Protein AF-A0A4V1VGB0-F1 (afdb_monomer)

Secondary structure (DSSP, 8-state):
---TTGGG--S----SS-SS--EEE--SGGGHHHHHHHHHTTS-SEEE--HHHHHHHHT--

Solvent-accessible surfac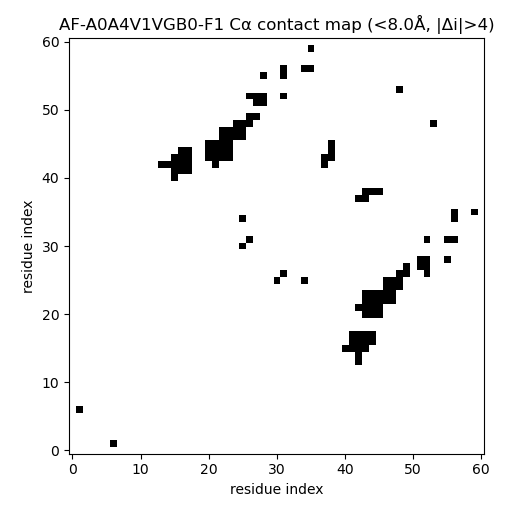e area (backbone atoms only — not comparable to full-atom values): 3950 Å² total; per-residue (Å²): 139,86,51,81,68,58,80,75,51,93,67,85,83,89,58,59,71,64,90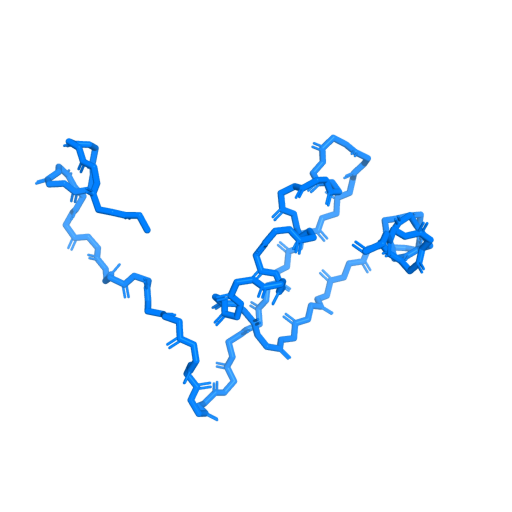,59,95,34,73,42,78,57,63,50,78,91,42,40,68,59,54,49,49,37,49,78,62,29,55,27,82,44,77,50,65,45,69,72,33,50,53,59,50,72,75,52,136

Nearest PDB structures (foldseek):
  8enk-assembly1_A  TM=7.903E-01  e=9.994E-01  Homo sapiens
  1xtj-assembly1_A  TM=7.860E-01  e=3.049E+00  Homo sapiens
  1vec-assembly1_A  TM=7.457E-01  e=2.844E+00  Homo sapiens
  4ct4-assembly2_D  TM=7.544E-01  e=3.269E+00  Homo sapiens

Sequence (61 aa):
LDLGTNRRTGGVRVLQGLERPSIGIAAGAS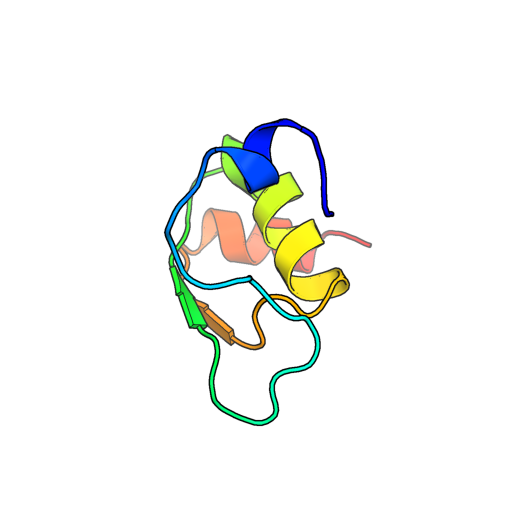KVPAIHAAIKSRIINGLVTDEPSARALLSRP

Structure (mmCIF, N/CA/C/O backbone):
data_AF-A0A4V1VGB0-F1
#
_entry.id   AF-A0A4V1VGB0-F1
#
loop_
_atom_site.group_PDB
_atom_site.id
_atom_site.type_symbol
_atom_site.label_atom_id
_atom_site.label_alt_id
_atom_site.label_comp_id
_atom_site.label_asym_id
_atom_site.label_entity_id
_atom_site.label_seq_id
_atom_site.pdbx_PDB_ins_code
_atom_site.Cartn_x
_atom_site.Cartn_y
_atom_site.Cartn_z
_atom_site.occupancy
_atom_site.B_iso_or_equiv
_atom_site.auth_seq_id
_atom_site.auth_comp_id
_atom_site.auth_asym_id
_atom_site.auth_atom_id
_atom_site.pdbx_PDB_model_num
ATOM 1 N N . LEU A 1 1 ? -1.217 5.350 13.127 1.00 62.06 1 LEU A N 1
ATOM 2 C CA . LEU A 1 1 ? -0.182 5.825 14.071 1.00 62.06 1 LEU A CA 1
ATOM 3 C C . LEU A 1 1 ? -0.419 7.299 14.322 1.00 62.06 1 LEU A C 1
ATOM 5 O O . LEU A 1 1 ? -0.515 8.043 13.352 1.00 62.06 1 LEU A O 1
ATOM 9 N N . ASP A 1 2 ? -0.521 7.689 15.587 1.00 78.75 2 ASP A N 1
ATOM 10 C CA . ASP A 1 2 ? -0.554 9.090 16.002 1.00 78.75 2 ASP A CA 1
ATOM 11 C C . ASP A 1 2 ? 0.653 9.342 16.911 1.00 78.75 2 ASP A C 1
ATOM 13 O O . ASP A 1 2 ? 0.681 8.923 18.065 1.00 78.75 2 ASP A O 1
ATOM 17 N N . LEU A 1 3 ? 1.718 9.894 16.329 1.00 87.62 3 LEU A N 1
ATOM 18 C CA . LEU A 1 3 ? 3.008 10.110 16.984 1.00 87.62 3 LEU A CA 1
ATOM 19 C C . LEU A 1 3 ? 3.316 11.611 17.070 1.00 87.62 3 LEU A C 1
ATOM 21 O O . LEU A 1 3 ? 2.608 12.449 16.513 1.00 87.62 3 LEU A O 1
ATOM 25 N N . GLY A 1 4 ? 4.430 11.975 17.715 1.00 91.25 4 GLY A N 1
ATOM 26 C CA . GLY A 1 4 ? 4.840 13.379 17.862 1.00 91.25 4 GLY A CA 1
ATOM 27 C C . GLY A 1 4 ? 4.952 14.152 16.537 1.00 91.25 4 GLY A C 1
ATOM 28 O O . GLY A 1 4 ? 4.681 15.351 16.500 1.00 91.25 4 GLY A O 1
ATOM 29 N N . THR A 1 5 ? 5.290 13.481 15.430 1.00 90.88 5 THR A N 1
ATOM 30 C CA . THR A 1 5 ? 5.309 14.095 14.090 1.00 90.88 5 THR A CA 1
ATOM 31 C C . THR A 1 5 ? 3.911 14.488 13.608 1.00 90.88 5 THR A C 1
ATOM 33 O O . THR A 1 5 ? 3.758 15.591 13.093 1.00 90.88 5 THR A O 1
ATOM 36 N N . ASN A 1 6 ? 2.881 13.674 13.860 1.00 90.00 6 ASN A N 1
ATOM 37 C CA . ASN A 1 6 ? 1.502 13.944 13.438 1.00 90.00 6 ASN A CA 1
ATOM 38 C C . ASN A 1 6 ? 0.933 15.236 14.056 1.00 90.00 6 ASN A C 1
ATOM 40 O O . ASN A 1 6 ? 0.132 15.919 13.418 1.00 90.00 6 ASN A O 1
ATOM 44 N N . ARG A 1 7 ? 1.384 15.621 15.263 1.00 89.44 7 ARG A N 1
ATOM 45 C CA . ARG A 1 7 ? 0.988 16.882 15.926 1.00 89.44 7 ARG A CA 1
ATOM 46 C C . ARG A 1 7 ? 1.521 18.144 15.242 1.00 89.44 7 ARG A C 1
ATOM 48 O O . ARG A 1 7 ? 1.025 19.228 15.517 1.00 89.44 7 ARG A O 1
ATOM 55 N N . ARG A 1 8 ? 2.519 18.013 14.364 1.00 92.06 8 ARG A N 1
ATOM 56 C CA . ARG A 1 8 ? 3.145 19.124 13.623 1.00 92.06 8 ARG A CA 1
ATOM 57 C C . ARG A 1 8 ? 2.691 19.192 12.163 1.00 92.06 8 ARG A C 1
ATOM 59 O O . ARG A 1 8 ? 3.183 20.019 11.406 1.00 92.06 8 ARG A O 1
ATOM 66 N N . THR A 1 9 ? 1.758 18.329 11.758 1.00 89.62 9 THR A N 1
ATOM 67 C CA . THR A 1 9 ? 1.198 18.302 10.405 1.00 89.62 9 THR A CA 1
ATOM 68 C C . THR A 1 9 ? -0.230 18.853 10.425 1.00 89.62 9 THR A C 1
ATOM 70 O O . THR A 1 9 ? -1.127 18.255 11.024 1.00 89.62 9 THR A O 1
ATOM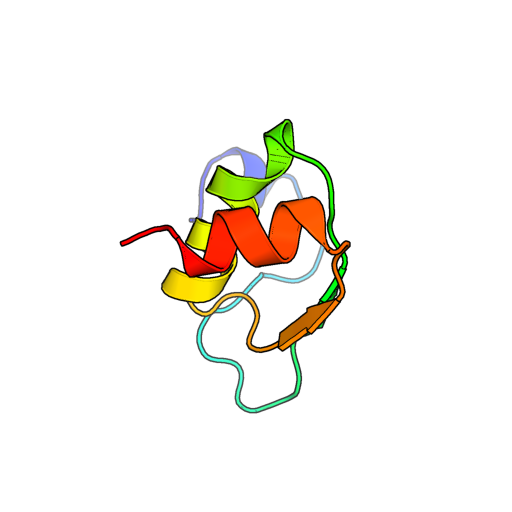 73 N N . GLY A 1 10 ? -0.454 19.983 9.745 1.00 92.19 10 GLY A N 1
ATOM 74 C CA . GLY A 1 10 ? -1.773 20.629 9.628 1.00 92.19 10 GLY A CA 1
ATOM 75 C C . GLY A 1 10 ? -2.739 19.963 8.637 1.00 92.19 10 GLY A C 1
ATOM 76 O O . GLY A 1 10 ? -3.862 20.422 8.476 1.00 92.19 10 GLY A O 1
ATOM 77 N N . GLY A 1 11 ? -2.307 18.900 7.954 1.00 88.56 11 GLY A N 1
ATOM 78 C CA . GLY A 1 11 ? -3.109 18.181 6.964 1.00 88.56 11 GLY A CA 1
ATOM 79 C C . GLY A 1 11 ? -4.157 17.234 7.558 1.00 88.56 11 GLY A C 1
ATOM 80 O O . GLY A 1 11 ? -4.245 17.021 8.773 1.00 88.56 11 GLY A O 1
ATOM 81 N N . VAL A 1 12 ? -4.931 16.617 6.661 1.00 86.75 12 VAL A N 1
ATOM 82 C CA . VAL A 1 12 ? -5.975 15.646 7.015 1.00 86.75 12 VAL A CA 1
ATOM 83 C C . VAL A 1 12 ? -5.401 14.432 7.740 1.00 86.75 12 VAL A C 1
ATOM 85 O O . VAL A 1 12 ? -4.293 13.970 7.462 1.00 86.75 12 VAL A O 1
ATOM 88 N N . ARG A 1 13 ? -6.178 13.892 8.682 1.00 86.25 13 ARG A N 1
ATOM 89 C CA . ARG A 1 13 ? -5.822 12.644 9.353 1.00 86.25 13 ARG A CA 1
ATOM 90 C C . ARG A 1 13 ? -6.096 11.466 8.432 1.00 86.25 13 ARG A C 1
ATOM 92 O O . ARG A 1 13 ? -7.161 11.360 7.831 1.00 86.25 13 ARG A O 1
ATOM 99 N N . VAL A 1 14 ? -5.114 10.578 8.350 1.00 86.75 14 VAL A N 1
ATOM 100 C CA . VAL A 1 14 ? -5.223 9.331 7.603 1.00 86.75 14 VAL A CA 1
ATOM 101 C C . VAL A 1 14 ? -5.937 8.315 8.486 1.00 86.75 14 VAL A C 1
ATOM 103 O O . VAL A 1 14 ? -5.379 7.840 9.476 1.00 86.75 14 VAL A O 1
ATOM 106 N N . LEU A 1 15 ? -7.189 8.030 8.143 1.00 89.25 15 LEU A N 1
ATOM 107 C CA . LEU A 1 15 ? -8.025 7.047 8.825 1.00 89.25 15 LEU A CA 1
ATOM 108 C C . LEU A 1 15 ? -7.938 5.694 8.112 1.00 89.25 15 LEU A C 1
ATOM 110 O O . LEU A 1 15 ? -7.695 5.630 6.908 1.00 89.25 15 LEU A O 1
ATOM 114 N N . GLN A 1 16 ? -8.143 4.618 8.865 1.00 92.44 16 GLN A N 1
ATOM 115 C CA . GLN A 1 16 ? -8.252 3.263 8.324 1.00 92.44 16 GLN A CA 1
ATOM 116 C C . GLN A 1 16 ? -9.706 2.945 7.969 1.00 92.44 16 GLN A C 1
ATOM 118 O O . GLN A 1 16 ? -10.620 3.505 8.570 1.00 92.44 16 GLN A O 1
ATOM 123 N N . GLY A 1 17 ? -9.917 2.004 7.046 1.00 93.44 17 GLY A N 1
ATOM 124 C CA . GLY A 1 17 ? -11.243 1.438 6.776 1.00 93.44 17 GLY A CA 1
ATOM 125 C C . GLY A 1 17 ? -12.227 2.436 6.168 1.00 93.44 17 GLY A C 1
ATOM 126 O O . GLY A 1 17 ? -13.408 2.403 6.488 1.00 93.44 17 GLY A O 1
ATOM 127 N N . LEU A 1 18 ? -11.741 3.349 5.326 1.00 91.88 18 LEU A N 1
ATOM 128 C CA . LEU A 1 18 ? -12.608 4.272 4.603 1.00 91.88 18 LEU A CA 1
ATOM 129 C C . LEU A 1 18 ? -13.524 3.495 3.640 1.00 91.88 18 LEU A C 1
ATOM 131 O O . LEU A 1 18 ? -13.030 2.747 2.798 1.00 91.88 18 LEU A O 1
ATOM 135 N N . GLU A 1 19 ? -14.835 3.729 3.740 1.00 92.50 19 GLU A N 1
ATOM 136 C CA . GLU A 1 19 ? -15.854 3.172 2.825 1.00 92.50 19 GLU A CA 1
ATOM 137 C C . GLU A 1 19 ? -15.709 3.716 1.395 1.00 92.50 19 GLU A C 1
ATOM 139 O O . GLU A 1 19 ? -15.969 3.040 0.405 1.00 92.50 19 GLU A O 1
ATOM 144 N N . ARG A 1 20 ? -15.252 4.965 1.274 1.00 93.69 20 ARG A N 1
ATOM 145 C CA . ARG A 1 20 ? -14.967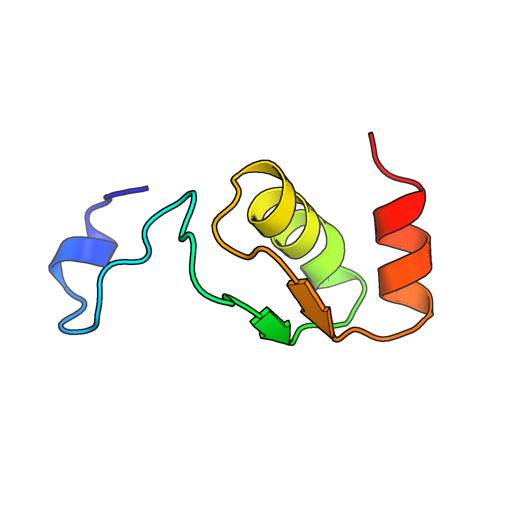 5.598 -0.018 1.00 93.69 20 ARG A CA 1
ATOM 146 C C . ARG A 1 20 ? -13.649 5.089 -0.622 1.00 93.69 20 ARG A C 1
ATOM 148 O O . ARG A 1 20 ? -12.755 4.680 0.125 1.00 93.69 20 ARG A O 1
ATOM 155 N N . PRO A 1 21 ? -13.453 5.210 -1.947 1.00 95.69 21 PRO A N 1
ATOM 156 C CA . PRO A 1 21 ? -12.165 4.919 -2.569 1.00 95.69 21 PRO A CA 1
ATOM 157 C C . PRO A 1 21 ? -11.010 5.705 -1.924 1.00 95.69 21 PRO A C 1
ATOM 159 O O . PRO A 1 21 ? -11.064 6.929 -1.794 1.00 95.69 21 PRO A O 1
ATOM 162 N N . SER A 1 22 ? -9.962 4.983 -1.531 1.00 95.75 22 SER A N 1
ATOM 163 C CA . SER A 1 22 ? -8.693 5.484 -0.997 1.00 95.75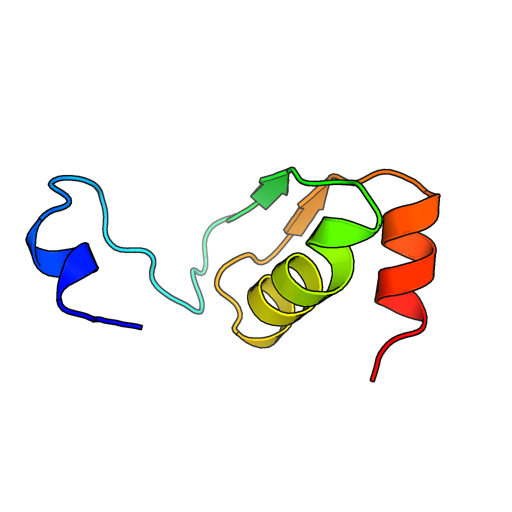 22 SER A CA 1
ATOM 164 C C . SER A 1 22 ? -7.568 4.777 -1.749 1.00 95.75 22 SER A C 1
ATOM 166 O O . SER A 1 22 ? -7.175 3.658 -1.407 1.00 95.75 22 SER A O 1
ATOM 168 N N . ILE A 1 23 ? -7.107 5.397 -2.837 1.00 97.69 23 ILE A N 1
ATOM 169 C CA . ILE A 1 23 ? -6.210 4.763 -3.809 1.00 97.69 23 ILE A CA 1
ATOM 170 C C . ILE A 1 23 ? -4.776 5.250 -3.602 1.00 97.69 23 ILE A C 1
ATOM 172 O O . ILE A 1 23 ? -4.494 6.444 -3.702 1.00 97.69 23 ILE A O 1
ATOM 176 N N . GLY A 1 24 ? -3.861 4.322 -3.325 1.00 97.25 24 GLY A N 1
ATOM 177 C CA . GLY A 1 24 ? -2.427 4.596 -3.293 1.00 97.25 24 GLY A CA 1
ATOM 178 C C . GLY A 1 24 ? -1.814 4.557 -4.692 1.00 97.25 24 GLY A C 1
ATOM 179 O O . GLY A 1 24 ? -2.198 3.733 -5.519 1.00 97.25 24 GLY A O 1
ATOM 180 N N . ILE A 1 25 ? -0.819 5.408 -4.945 1.00 98.56 25 ILE A N 1
ATOM 181 C CA . ILE A 1 25 ? 0.021 5.346 -6.147 1.00 98.56 25 ILE A CA 1
ATOM 182 C C . ILE A 1 25 ? 1.469 5.262 -5.682 1.00 98.56 25 ILE A C 1
ATOM 184 O O . ILE A 1 25 ? 2.005 6.210 -5.105 1.00 98.56 25 ILE A O 1
ATOM 188 N N . ALA A 1 26 ? 2.092 4.104 -5.868 1.00 98.50 26 ALA A N 1
ATOM 189 C CA . ALA A 1 26 ? 3.452 3.864 -5.406 1.00 98.50 26 ALA A CA 1
ATOM 190 C C . ALA A 1 26 ? 4.075 2.679 -6.142 1.00 98.50 26 ALA A C 1
ATOM 192 O O . ALA A 1 26 ? 3.390 1.724 -6.487 1.00 98.50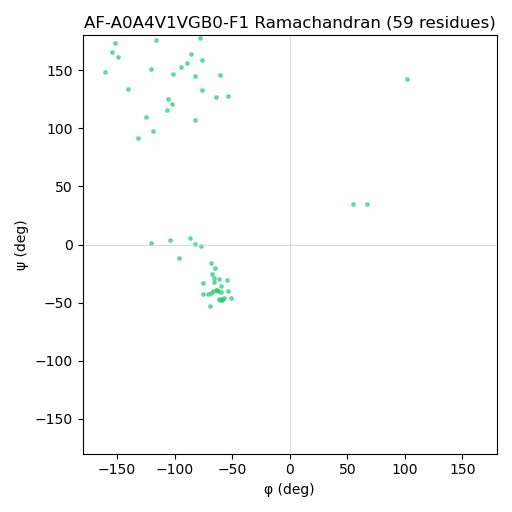 26 ALA A O 1
ATOM 193 N N . ALA A 1 27 ? 5.388 2.727 -6.340 1.00 98.56 27 ALA A N 1
ATOM 194 C CA . ALA A 1 27 ? 6.158 1.708 -7.041 1.00 98.56 27 ALA A CA 1
ATOM 195 C C . ALA 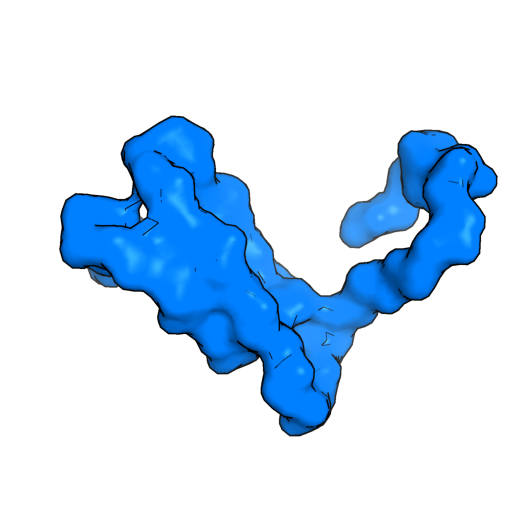A 1 27 ? 7.620 1.710 -6.562 1.00 98.56 27 ALA A C 1
ATOM 197 O O . ALA A 1 27 ? 8.066 2.666 -5.912 1.00 98.56 27 ALA A O 1
ATOM 198 N N . GLY A 1 28 ? 8.353 0.653 -6.905 1.00 98.38 28 GLY A N 1
ATOM 199 C CA . GLY A 1 28 ? 9.770 0.466 -6.617 1.00 98.38 28 GLY A CA 1
ATOM 200 C C . GLY A 1 28 ? 10.040 -0.475 -5.440 1.00 98.38 28 GLY A C 1
ATOM 201 O O . GLY A 1 28 ? 9.366 -0.437 -4.407 1.00 98.38 28 GLY A O 1
ATOM 202 N N . ALA A 1 29 ? 11.097 -1.283 -5.574 1.00 98.06 29 ALA A N 1
ATOM 203 C CA . ALA A 1 29 ? 11.460 -2.343 -4.630 1.00 98.06 29 ALA A CA 1
ATOM 204 C C . ALA A 1 29 ? 11.598 -1.859 -3.174 1.00 98.06 29 ALA A C 1
ATOM 206 O O . ALA A 1 29 ? 11.115 -2.517 -2.253 1.00 98.06 29 ALA A O 1
ATOM 207 N N . SER A 1 30 ? 12.186 -0.676 -2.958 1.00 98.44 30 SER A N 1
ATOM 208 C CA . SER A 1 30 ? 12.370 -0.104 -1.615 1.00 98.44 30 SER A CA 1
ATOM 209 C C . SER A 1 30 ? 11.055 0.246 -0.910 1.00 98.44 30 SER A C 1
ATOM 211 O O . SER A 1 30 ? 11.027 0.349 0.315 1.00 98.44 30 SER A O 1
ATOM 213 N N . LYS A 1 31 ? 9.952 0.402 -1.656 1.00 98.50 31 LYS A N 1
ATOM 214 C CA . LYS A 1 31 ? 8.636 0.761 -1.111 1.00 98.50 31 LYS A CA 1
ATOM 215 C C . LYS A 1 31 ? 7.730 -0.439 -0.869 1.00 98.50 31 LYS A C 1
ATOM 217 O O . LYS A 1 31 ? 6.733 -0.284 -0.167 1.00 98.50 31 LYS A O 1
ATOM 222 N N . VAL A 1 32 ? 8.071 -1.628 -1.372 1.00 98.56 32 VAL A N 1
ATOM 223 C CA . VAL A 1 32 ? 7.246 -2.841 -1.232 1.00 98.56 32 VAL A CA 1
ATOM 224 C C . VAL A 1 32 ? 6.829 -3.111 0.226 1.00 98.56 32 VAL A C 1
ATOM 226 O O . VAL A 1 32 ? 5.635 -3.319 0.451 1.00 98.56 32 VAL A O 1
ATOM 229 N N . PRO A 1 33 ? 7.714 -3.040 1.247 1.00 98.38 33 PRO A N 1
ATOM 230 C CA . PRO A 1 33 ? 7.295 -3.260 2.634 1.00 98.38 33 PRO A CA 1
ATOM 231 C C . PRO A 1 33 ? 6.269 -2.231 3.129 1.00 98.38 33 PRO A C 1
ATOM 233 O O . PRO A 1 33 ? 5.309 -2.591 3.810 1.00 98.38 33 PRO A O 1
ATOM 236 N N . ALA A 1 34 ? 6.443 -0.959 2.760 1.00 98.12 34 ALA A N 1
ATOM 237 C CA . ALA A 1 34 ? 5.552 0.122 3.169 1.00 98.12 34 ALA A CA 1
ATOM 238 C C . ALA A 1 34 ? 4.185 0.031 2.475 1.00 98.12 34 ALA A C 1
ATOM 240 O O . ALA A 1 34 ? 3.153 0.189 3.126 1.00 98.12 34 ALA A O 1
ATOM 241 N N . ILE A 1 35 ? 4.171 -0.278 1.174 1.00 98.25 35 ILE A N 1
ATOM 242 C CA . ILE A 1 35 ? 2.937 -0.479 0.404 1.00 98.25 35 ILE A CA 1
ATOM 243 C C . ILE A 1 35 ? 2.148 -1.658 0.983 1.00 98.25 35 ILE A C 1
ATOM 245 O O . ILE A 1 35 ? 0.955 -1.531 1.253 1.00 98.25 35 ILE A O 1
ATOM 249 N N . HIS A 1 36 ? 2.825 -2.777 1.253 1.00 98.19 36 HIS A N 1
ATOM 250 C CA . HIS A 1 36 ? 2.203 -3.951 1.858 1.00 98.19 36 HIS A CA 1
ATOM 251 C C . HIS A 1 36 ? 1.547 -3.622 3.210 1.00 98.19 36 HIS A C 1
ATOM 253 O O . HIS A 1 36 ? 0.391 -3.975 3.450 1.00 98.19 36 HIS A O 1
ATOM 259 N N . ALA A 1 37 ? 2.247 -2.881 4.076 1.00 97.31 37 ALA A N 1
ATOM 260 C CA . ALA A 1 37 ? 1.709 -2.448 5.363 1.00 97.31 37 ALA A CA 1
ATOM 261 C C . ALA A 1 37 ? 0.502 -1.500 5.216 1.00 97.31 37 ALA A C 1
ATOM 263 O O . ALA A 1 37 ? -0.465 -1.618 5.973 1.00 97.31 37 ALA A O 1
ATOM 264 N N . ALA A 1 38 ? 0.519 -0.586 4.240 1.00 96.81 38 ALA A N 1
ATOM 265 C CA . ALA A 1 38 ? -0.592 0.333 3.980 1.00 96.81 38 ALA A CA 1
ATOM 266 C C . ALA A 1 38 ? -1.878 -0.406 3.565 1.00 96.81 38 ALA A C 1
ATOM 268 O O . ALA A 1 38 ? -2.963 -0.046 4.026 1.00 96.81 38 ALA A O 1
ATOM 269 N N . ILE A 1 39 ? -1.747 -1.465 2.757 1.00 96.62 39 ILE A N 1
ATOM 270 C CA . ILE A 1 39 ? -2.861 -2.335 2.354 1.00 96.62 39 ILE A CA 1
ATOM 271 C C . ILE A 1 39 ? -3.363 -3.156 3.547 1.00 96.62 39 ILE A C 1
ATOM 273 O O . ILE A 1 39 ? -4.546 -3.099 3.875 1.00 96.62 39 ILE A O 1
ATOM 277 N N . LYS A 1 40 ? -2.476 -3.879 4.251 1.00 96.12 40 LYS A N 1
ATOM 278 C CA . LYS A 1 40 ? -2.860 -4.733 5.396 1.00 96.12 40 LYS A CA 1
ATOM 279 C C . LYS A 1 40 ? -3.524 -3.934 6.524 1.00 96.12 40 LYS A C 1
ATOM 281 O O . LYS A 1 40 ? -4.458 -4.418 7.154 1.00 96.12 40 LYS A O 1
ATOM 286 N N . SER A 1 41 ? -3.078 -2.700 6.756 1.00 94.88 41 SER A N 1
ATOM 287 C CA . SER A 1 41 ? -3.678 -1.791 7.745 1.00 94.88 41 SER A CA 1
ATOM 288 C C . SER A 1 41 ? -4.916 -1.038 7.241 1.00 94.88 41 SER A C 1
ATOM 290 O O . SER A 1 41 ? -5.494 -0.258 7.995 1.00 94.88 41 SER A O 1
ATOM 292 N N . ARG A 1 42 ? -5.344 -1.272 5.990 1.00 95.62 42 ARG A N 1
ATOM 293 C CA . ARG A 1 42 ? -6.514 -0.650 5.345 1.00 95.62 42 ARG A CA 1
ATOM 294 C C . ARG A 1 42 ? -6.496 0.880 5.363 1.00 95.62 42 ARG A C 1
ATOM 296 O O . ARG A 1 42 ? -7.539 1.517 5.495 1.00 95.62 42 ARG A O 1
ATOM 303 N N . ILE A 1 43 ? -5.311 1.473 5.247 1.00 95.06 43 ILE A N 1
ATOM 304 C CA . ILE A 1 43 ? -5.160 2.919 5.030 1.00 95.06 43 ILE A CA 1
ATOM 305 C C . ILE A 1 43 ? -5.508 3.276 3.572 1.00 95.06 43 ILE A C 1
ATOM 307 O O . ILE A 1 43 ? -6.079 4.331 3.292 1.00 95.06 43 ILE A O 1
ATOM 311 N N . ILE A 1 44 ? -5.208 2.358 2.653 1.00 96.81 44 ILE A N 1
ATOM 312 C CA . ILE A 1 44 ? -5.665 2.375 1.262 1.00 96.81 44 ILE A CA 1
ATOM 313 C C . ILE A 1 44 ? -6.473 1.107 0.979 1.00 96.81 44 ILE A C 1
ATOM 315 O O . ILE A 1 44 ? -6.235 0.067 1.596 1.00 96.81 44 ILE A O 1
ATOM 319 N N . ASN A 1 45 ? -7.422 1.200 0.050 1.00 96.38 45 ASN A N 1
ATOM 320 C CA . ASN A 1 45 ? -8.264 0.088 -0.407 1.00 96.38 45 ASN A CA 1
ATOM 321 C C . ASN A 1 45 ? -8.118 -0.196 -1.915 1.00 96.38 45 ASN A C 1
ATOM 323 O O . ASN A 1 45 ? -8.727 -1.131 -2.422 1.00 96.38 45 ASN A O 1
ATOM 327 N N . GLY A 1 46 ? -7.255 0.545 -2.613 1.00 97.50 46 GLY A N 1
ATOM 328 C CA . GLY A 1 46 ? -6.767 0.201 -3.946 1.00 97.50 46 GLY A CA 1
ATOM 329 C C . GLY A 1 46 ? -5.349 0.724 -4.174 1.00 97.50 46 GLY A C 1
ATOM 330 O O . GLY A 1 46 ? -4.877 1.602 -3.447 1.00 97.50 46 GLY A O 1
ATOM 331 N N . LEU A 1 47 ? -4.657 0.166 -5.169 1.00 98.50 47 LEU A N 1
ATOM 332 C CA . LEU A 1 47 ? -3.272 0.504 -5.495 1.00 98.50 47 LEU A CA 1
ATOM 333 C C . LEU A 1 47 ? -3.058 0.554 -7.011 1.00 98.50 47 LEU A C 1
ATOM 335 O O . LEU A 1 47 ? -3.413 -0.384 -7.719 1.00 98.50 47 LEU A O 1
ATOM 339 N N . VAL A 1 48 ? -2.388 1.608 -7.474 1.00 98.75 48 VAL A N 1
ATOM 340 C CA . VAL A 1 48 ? -1.746 1.674 -8.793 1.00 98.75 48 VAL A CA 1
ATOM 341 C C . VAL A 1 48 ? -0.233 1.545 -8.594 1.00 98.75 48 VAL A C 1
ATOM 343 O O . VAL A 1 48 ? 0.359 2.292 -7.809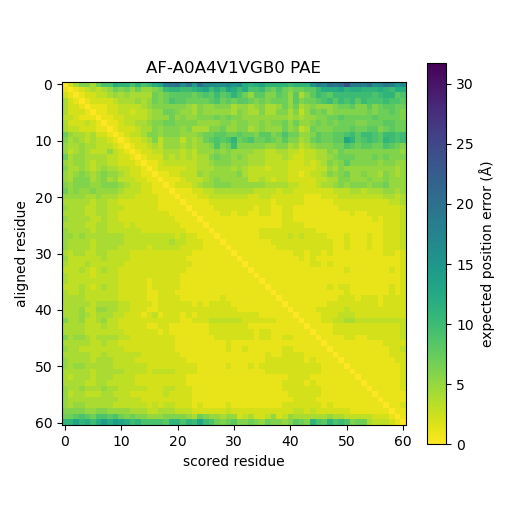 1.00 98.75 48 VAL A O 1
ATOM 346 N N . THR A 1 49 ? 0.396 0.579 -9.268 1.00 98.75 49 THR A N 1
ATOM 347 C CA . THR A 1 49 ? 1.819 0.240 -9.096 1.00 98.75 49 THR A CA 1
ATOM 348 C C . THR A 1 49 ? 2.429 -0.343 -10.377 1.00 98.75 49 THR A C 1
ATOM 350 O O . THR A 1 49 ? 1.706 -0.578 -11.344 1.00 98.75 49 THR A O 1
ATOM 353 N N . ASP A 1 50 ? 3.747 -0.557 -10.394 1.00 98.75 50 ASP A N 1
ATOM 354 C CA . ASP A 1 50 ? 4.442 -1.230 -11.497 1.00 98.75 50 ASP A CA 1
ATOM 355 C C . ASP A 1 50 ? 4.420 -2.761 -11.345 1.00 98.75 50 ASP A C 1
ATOM 357 O O . ASP A 1 50 ? 4.130 -3.309 -10.277 1.00 98.75 50 ASP A O 1
ATOM 361 N N . GLU A 1 51 ? 4.724 -3.471 -12.430 1.00 98.75 51 GLU A N 1
ATOM 362 C CA . GLU A 1 51 ? 4.689 -4.934 -12.438 1.00 98.75 51 GLU A CA 1
ATOM 363 C C . GLU A 1 51 ? 5.654 -5.572 -11.416 1.00 98.75 51 GLU A C 1
ATOM 365 O O . GLU A 1 51 ? 5.206 -6.446 -10.665 1.00 98.75 51 GLU A O 1
ATOM 370 N N . PRO A 1 52 ? 6.940 -5.167 -11.308 1.00 98.69 52 PRO A N 1
ATOM 371 C CA . PRO A 1 52 ? 7.841 -5.763 -10.323 1.00 98.69 52 PRO A CA 1
ATOM 372 C C . PRO A 1 52 ? 7.343 -5.595 -8.883 1.00 98.69 52 PRO A C 1
ATOM 374 O O . PRO A 1 52 ? 7.406 -6.543 -8.097 1.00 98.69 52 PRO A O 1
ATOM 377 N N . SER A 1 53 ? 6.799 -4.425 -8.534 1.00 98.62 53 SER A N 1
ATOM 378 C CA . SER A 1 53 ? 6.242 -4.179 -7.201 1.00 98.62 53 SER A CA 1
ATOM 379 C C . SER A 1 53 ? 4.975 -4.995 -6.972 1.00 98.62 53 SER A C 1
ATOM 381 O O . SER A 1 53 ? 4.832 -5.575 -5.900 1.00 98.62 53 SER A O 1
ATOM 383 N N . ALA A 1 54 ? 4.086 -5.102 -7.966 1.00 98.62 54 ALA A N 1
ATOM 384 C CA . ALA A 1 54 ? 2.891 -5.940 -7.875 1.00 98.62 54 ALA A CA 1
ATOM 385 C C . ALA A 1 54 ? 3.252 -7.408 -7.610 1.00 98.62 54 ALA A C 1
ATOM 387 O O . ALA A 1 54 ? 2.723 -8.011 -6.677 1.00 98.62 54 ALA A O 1
ATOM 388 N N . ARG A 1 55 ? 4.204 -7.969 -8.368 1.00 98.62 55 ARG A N 1
ATOM 389 C CA . ARG A 1 55 ? 4.691 -9.344 -8.160 1.00 98.62 55 ARG A CA 1
ATOM 390 C C . ARG A 1 55 ? 5.261 -9.526 -6.756 1.00 98.62 55 ARG A C 1
ATOM 392 O O . ARG A 1 55 ? 4.890 -10.472 -6.067 1.00 98.62 55 ARG A O 1
ATOM 399 N N . ALA A 1 56 ? 6.105 -8.594 -6.316 1.00 98.56 56 ALA A N 1
ATOM 400 C CA . ALA A 1 56 ? 6.700 -8.634 -4.986 1.00 98.56 56 ALA A CA 1
ATOM 401 C C . ALA A 1 56 ? 5.670 -8.463 -3.857 1.00 98.56 56 ALA A C 1
ATOM 403 O O . ALA A 1 56 ? 5.894 -8.958 -2.759 1.00 98.56 56 ALA A O 1
ATOM 404 N N . LEU A 1 57 ? 4.560 -7.757 -4.087 1.00 98.38 57 LEU A N 1
ATOM 405 C CA . LEU A 1 57 ? 3.465 -7.626 -3.122 1.00 98.38 57 LEU A CA 1
ATOM 406 C C . LEU A 1 57 ? 2.626 -8.902 -3.044 1.00 98.38 57 LEU A C 1
ATOM 408 O O . LEU A 1 57 ? 2.294 -9.333 -1.945 1.00 98.38 57 LEU A O 1
ATOM 412 N N . LEU A 1 58 ? 2.322 -9.521 -4.188 1.00 98.00 58 LEU A N 1
ATOM 413 C CA . LEU A 1 58 ? 1.547 -10.764 -4.259 1.00 98.00 58 LEU A CA 1
ATOM 414 C C . LEU A 1 58 ? 2.290 -11.968 -3.664 1.00 98.00 58 LEU A C 1
ATOM 416 O O . LEU A 1 58 ? 1.653 -12.913 -3.214 1.00 98.00 58 LEU A O 1
ATOM 420 N N . SER A 1 59 ? 3.623 -11.940 -3.633 1.00 97.69 59 SER A N 1
ATOM 421 C CA . SER A 1 59 ? 4.440 -12.999 -3.033 1.00 97.69 59 SER A CA 1
ATOM 422 C C . SER A 1 59 ? 4.681 -12.831 -1.524 1.00 97.69 59 SER A C 1
ATOM 424 O O . SER A 1 59 ? 5.505 -13.554 -0.964 1.00 97.69 59 SER A O 1
ATOM 426 N N . ARG A 1 60 ? 4.057 -11.845 -0.861 1.00 92.50 60 ARG A N 1
ATOM 427 C CA . ARG A 1 60 ? 4.258 -11.558 0.573 1.00 92.50 60 ARG A CA 1
ATOM 428 C C . ARG A 1 60 ? 3.114 -12.111 1.436 1.00 92.50 60 ARG A C 1
ATOM 430 O O . ARG A 1 60 ? 1.977 -12.123 0.971 1.00 92.50 60 ARG A O 1
ATOM 437 N N . PRO A 1 61 ? 3.409 -12.548 2.677 1.00 83.12 61 PRO A N 1
ATOM 438 C CA . PRO A 1 61 ? 2.416 -13.107 3.602 1.00 83.12 61 PRO A CA 1
ATOM 439 C C . PRO A 1 61 ? 1.461 -12.052 4.188 1.00 83.12 61 PRO A C 1
ATOM 441 O O . PRO A 1 61 ? 1.916 -10.938 4.529 1.00 83.12 61 PRO A O 1
#

Mean predicted aligned error: 3.23 Å

pLDDT: mean 94.29, std 6.14, range [62.06, 98.75]

Radius of gyration: 12.91 Å; Cα contacts (8 Å, |Δi|>4): 62; chains: 1; bounding box: 28×34×30 Å

Foldseek 3Di:
DCDPVNVVDPDDDQDADDPDAFEEEDEDPVCLVVVLVCCVRRSGDYYDYDPVSVVSSVPDD